Protein AF-A0A4C1SX05-F1 (afdb_monomer_lite)

Structure (mmCIF, N/CA/C/O backbone):
data_AF-A0A4C1SX05-F1
#
_entry.id   AF-A0A4C1SX05-F1
#
loop_
_atom_site.group_PDB
_atom_site.id
_atom_site.type_symbol
_atom_site.label_atom_id
_atom_site.label_alt_id
_atom_site.label_comp_id
_atom_site.label_asym_id
_atom_site.label_entity_id
_atom_site.label_seq_id
_atom_site.pdbx_PDB_ins_code
_atom_site.Cartn_x
_atom_site.Cartn_y
_atom_site.Cartn_z
_atom_site.occupancy
_atom_site.B_iso_or_equiv
_atom_site.auth_seq_id
_atom_site.auth_comp_id
_atom_site.auth_asym_id
_atom_site.auth_atom_id
_atom_site.pdbx_PDB_model_num
ATOM 1 N N . MET A 1 1 ? 44.119 1.494 37.731 1.00 38.28 1 MET A N 1
ATOM 2 C CA . MET A 1 1 ? 44.988 0.797 36.763 1.00 38.28 1 MET A CA 1
ATOM 3 C C . MET A 1 1 ? 45.547 1.826 35.798 1.00 38.28 1 MET A C 1
ATOM 5 O O . MET A 1 1 ? 44.779 2.494 35.121 1.00 38.28 1 MET A O 1
ATOM 9 N N . SER A 1 2 ? 46.865 1.999 35.844 1.00 50.19 2 SER A N 1
ATOM 10 C CA . SER A 1 2 ? 47.662 2.843 34.953 1.00 50.19 2 SER A CA 1
ATOM 11 C C . SER A 1 2 ? 47.798 2.140 33.605 1.00 50.19 2 SER A C 1
ATOM 13 O O . SER A 1 2 ? 48.194 0.977 33.585 1.00 50.19 2 SER A O 1
ATOM 15 N N . TRP A 1 3 ? 47.475 2.815 32.505 1.00 41.94 3 TRP A N 1
ATOM 16 C CA . TRP A 1 3 ? 47.770 2.317 31.164 1.00 41.94 3 TRP A CA 1
ATOM 17 C C . TRP A 1 3 ? 49.177 2.793 30.806 1.00 41.94 3 TRP A C 1
ATOM 19 O O . TRP A 1 3 ? 49.407 3.994 30.695 1.00 41.94 3 TRP A O 1
ATOM 29 N N . SER A 1 4 ? 50.129 1.868 30.705 1.00 54.66 4 SER A N 1
ATOM 30 C CA . SER A 1 4 ? 51.461 2.169 30.181 1.00 54.66 4 SER A CA 1
ATOM 31 C C . SER A 1 4 ? 51.493 1.828 28.701 1.00 54.66 4 SER A C 1
ATOM 33 O O . SER A 1 4 ? 51.172 0.706 28.317 1.00 54.66 4 SER A O 1
ATOM 35 N N . ASP A 1 5 ? 51.876 2.824 27.913 1.00 65.00 5 ASP A N 1
ATOM 36 C CA . ASP A 1 5 ? 52.116 2.767 26.478 1.00 65.00 5 ASP A CA 1
ATOM 37 C C . ASP A 1 5 ? 53.510 2.156 26.240 1.00 65.00 5 ASP A C 1
ATOM 39 O O . ASP A 1 5 ? 54.504 2.730 26.705 1.00 65.00 5 ASP A O 1
ATOM 43 N N . PRO A 1 6 ? 53.645 0.984 25.597 1.00 61.22 6 PRO A N 1
ATOM 44 C CA . PRO A 1 6 ? 54.945 0.488 25.199 1.00 61.22 6 PRO A CA 1
ATOM 45 C C . PRO A 1 6 ? 55.280 1.037 23.814 1.00 61.22 6 PRO A C 1
ATOM 47 O O . PRO A 1 6 ? 54.738 0.621 22.793 1.00 61.22 6 PRO A O 1
ATOM 50 N N . MET A 1 7 ? 56.218 1.980 23.824 1.00 58.78 7 MET A N 1
ATOM 51 C CA . MET A 1 7 ? 57.047 2.409 22.704 1.00 58.78 7 MET A CA 1
ATOM 52 C C . MET A 1 7 ? 57.699 1.183 22.039 1.00 58.78 7 MET A C 1
ATOM 54 O O . MET A 1 7 ? 58.834 0.825 22.344 1.00 58.78 7 MET A O 1
ATOM 58 N N . GLU A 1 8 ? 56.978 0.516 21.141 1.00 53.56 8 GLU A N 1
ATOM 59 C CA . GLU A 1 8 ? 57.557 -0.462 20.227 1.00 53.56 8 GLU A CA 1
ATOM 60 C C . GLU A 1 8 ? 57.949 0.280 18.950 1.00 53.56 8 GLU A C 1
ATOM 62 O O . GLU A 1 8 ? 57.200 0.392 17.978 1.00 53.56 8 GLU A O 1
ATOM 67 N N . GLU A 1 9 ? 59.146 0.863 19.012 1.00 58.44 9 GLU A N 1
ATOM 68 C CA . GLU A 1 9 ? 59.891 1.390 17.877 1.00 58.44 9 GLU A CA 1
ATOM 69 C C . GLU A 1 9 ? 60.130 0.250 16.875 1.00 58.44 9 GLU A C 1
ATOM 71 O O . GLU A 1 9 ? 61.162 -0.425 16.868 1.00 58.44 9 GLU A O 1
ATOM 76 N N . SER A 1 10 ? 59.132 -0.004 16.031 1.00 53.31 10 SER A N 1
ATOM 77 C CA . SER A 1 10 ? 59.238 -0.951 14.932 1.00 53.31 10 SER A CA 1
ATOM 78 C C . SER A 1 10 ? 60.140 -0.346 13.859 1.00 53.31 10 SER A C 1
ATOM 80 O O . SER A 1 10 ? 59.680 0.282 12.902 1.00 53.31 10 SER A O 1
ATOM 82 N N . ASN A 1 11 ? 61.449 -0.542 14.031 1.00 61.78 11 ASN A N 1
ATOM 83 C CA . ASN A 1 11 ? 62.474 -0.409 12.999 1.00 61.78 11 ASN A CA 1
ATOM 84 C C . ASN A 1 11 ? 62.214 -1.442 11.892 1.00 61.78 11 ASN A C 1
ATOM 86 O O . ASN A 1 11 ? 62.915 -2.445 11.758 1.00 61.78 11 ASN A O 1
ATOM 90 N N . HIS A 1 12 ? 61.179 -1.217 11.089 1.00 55.81 12 HIS A N 1
ATOM 91 C CA . HIS A 1 12 ? 60.984 -1.952 9.855 1.00 55.81 12 HIS A CA 1
ATOM 92 C C . HIS A 1 12 ? 61.708 -1.186 8.740 1.00 55.81 12 HIS A C 1
ATOM 94 O O . HIS A 1 12 ? 61.331 -0.056 8.425 1.00 55.81 12 HIS A O 1
ATOM 100 N N . PRO A 1 13 ? 62.759 -1.748 8.112 1.00 60.38 13 PRO A N 1
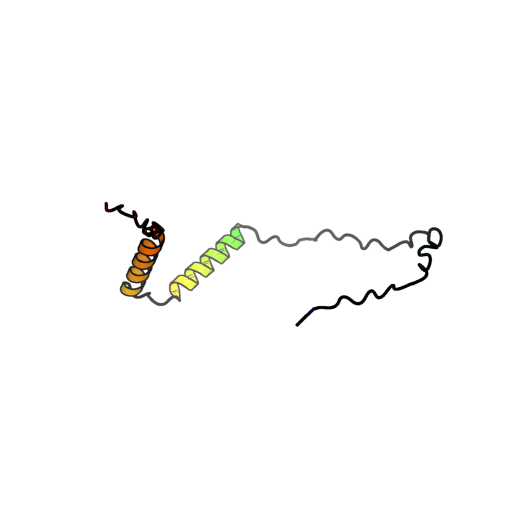ATOM 101 C CA . PRO A 1 13 ? 63.307 -1.155 6.905 1.00 60.38 13 PRO A CA 1
ATOM 102 C C . PRO A 1 13 ? 62.199 -1.157 5.852 1.00 60.38 13 PRO A C 1
ATOM 104 O O . PRO A 1 13 ? 61.769 -2.220 5.400 1.00 60.38 13 PRO A O 1
ATOM 107 N N . THR A 1 14 ? 61.717 0.036 5.493 1.00 63.88 14 THR A N 1
ATOM 108 C CA . THR A 1 14 ? 60.706 0.263 4.459 1.00 63.88 14 THR A CA 1
ATOM 109 C C . THR A 1 14 ? 61.116 -0.471 3.191 1.00 63.88 14 THR A C 1
ATOM 111 O O . THR A 1 14 ? 61.969 -0.026 2.417 1.00 63.88 14 THR A O 1
ATOM 114 N N . LYS A 1 15 ? 60.527 -1.650 2.989 1.00 63.12 15 LYS A N 1
ATOM 115 C CA . LYS A 1 15 ? 60.746 -2.475 1.810 1.00 63.12 15 LYS A CA 1
ATOM 116 C C . LYS A 1 15 ? 60.187 -1.681 0.636 1.00 63.12 15 LYS A C 1
ATOM 118 O O . LYS A 1 15 ? 58.979 -1.479 0.545 1.00 63.12 15 LYS A O 1
ATOM 123 N N . ARG A 1 16 ? 61.087 -1.155 -0.201 1.00 59.81 16 ARG A N 1
ATOM 124 C CA . ARG A 1 16 ? 60.775 -0.309 -1.359 1.00 59.81 16 ARG A CA 1
ATOM 125 C C . ARG A 1 16 ? 59.654 -0.948 -2.176 1.00 59.81 16 ARG A C 1
ATOM 127 O O . ARG A 1 16 ? 59.861 -1.960 -2.843 1.00 59.81 16 ARG A O 1
ATOM 134 N N . PHE A 1 17 ? 58.473 -0.352 -2.098 1.00 56.16 17 PHE A N 1
ATOM 135 C CA . PHE A 1 17 ? 57.359 -0.676 -2.969 1.00 56.16 17 PHE A CA 1
ATOM 136 C C . PHE A 1 17 ? 57.621 -0.064 -4.346 1.00 56.16 17 PHE A C 1
ATOM 138 O O . PHE A 1 17 ? 57.990 1.103 -4.450 1.00 56.16 17 PHE A O 1
ATOM 145 N N . GLY A 1 18 ? 57.382 -0.845 -5.399 1.00 59.22 18 GLY A N 1
ATOM 146 C CA . GLY A 1 18 ? 57.120 -0.290 -6.725 1.00 59.22 18 GLY A CA 1
ATOM 147 C C . GLY A 1 18 ? 58.257 -0.389 -7.738 1.00 59.22 18 GLY A C 1
ATOM 148 O O . GLY A 1 18 ? 58.680 0.618 -8.294 1.00 59.22 18 GLY A O 1
ATOM 149 N N . GLN A 1 19 ? 58.675 -1.604 -8.094 1.00 63.34 19 GLN A N 1
ATOM 150 C CA . GLN A 1 19 ? 58.976 -1.842 -9.509 1.00 63.34 19 GLN A CA 1
ATOM 151 C C . GLN A 1 19 ? 57.663 -2.193 -10.210 1.00 63.34 19 GLN A C 1
ATOM 153 O O . GLN A 1 19 ? 57.141 -3.293 -10.056 1.00 63.34 19 GLN A O 1
ATOM 158 N N . LEU A 1 20 ? 57.115 -1.233 -10.957 1.00 68.56 20 LEU A N 1
ATOM 159 C CA . LEU A 1 20 ? 56.031 -1.473 -11.908 1.00 68.56 20 LEU A CA 1
ATOM 160 C C . LEU A 1 20 ? 56.626 -2.137 -13.160 1.00 68.56 20 LEU A C 1
ATOM 162 O O . LEU A 1 20 ? 57.438 -1.502 -13.842 1.00 68.56 20 LEU A O 1
ATOM 166 N N . PRO A 1 21 ? 56.255 -3.381 -13.511 1.00 62.38 21 PRO A N 1
ATOM 167 C CA . PRO A 1 21 ? 56.620 -3.922 -14.807 1.00 62.38 21 PRO A CA 1
ATOM 168 C C . PRO A 1 21 ? 55.948 -3.093 -15.905 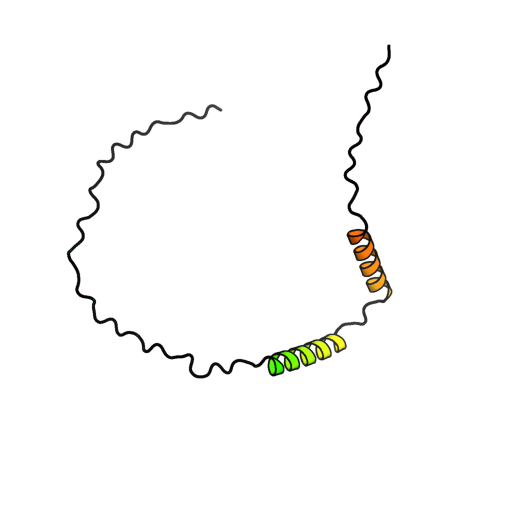1.00 62.38 21 PRO A C 1
ATOM 170 O O . PRO A 1 21 ? 54.768 -2.743 -15.841 1.00 62.38 21 PRO A O 1
ATOM 173 N N . LYS A 1 22 ? 56.748 -2.738 -16.912 1.00 67.25 22 LYS A N 1
ATOM 174 C CA . LYS A 1 22 ? 56.332 -1.896 -18.029 1.00 67.25 22 LYS A CA 1
ATOM 175 C C . LYS A 1 22 ? 55.163 -2.537 -18.780 1.00 67.25 22 LYS A C 1
ATOM 177 O O . LYS A 1 22 ? 55.289 -3.650 -19.276 1.00 67.25 22 LYS A O 1
ATOM 182 N N . ARG A 1 23 ? 54.071 -1.768 -18.887 1.00 65.56 23 ARG A N 1
ATOM 183 C CA . ARG A 1 23 ? 53.057 -1.768 -19.956 1.00 65.56 23 ARG A CA 1
ATOM 184 C C . ARG A 1 23 ? 52.860 -3.132 -20.626 1.00 65.56 23 ARG A C 1
ATOM 186 O O . ARG A 1 23 ? 53.372 -3.384 -21.717 1.00 65.56 23 ARG A O 1
ATOM 193 N N . SER A 1 24 ? 52.052 -3.982 -19.998 1.00 60.97 24 SER A N 1
ATOM 194 C CA . SER A 1 24 ? 51.368 -5.038 -20.735 1.00 60.97 24 SER A CA 1
ATOM 195 C C . SER A 1 24 ? 50.454 -4.377 -21.769 1.00 60.97 24 SER A C 1
ATOM 197 O O . SER A 1 24 ? 49.725 -3.429 -21.473 1.00 60.97 24 SER A O 1
ATOM 199 N N . LYS A 1 25 ? 50.538 -4.838 -23.019 1.00 68.12 25 LYS A N 1
ATOM 200 C CA . LYS A 1 25 ? 49.556 -4.493 -24.052 1.00 68.12 25 LYS A CA 1
ATOM 201 C C . LYS A 1 25 ? 48.173 -4.889 -23.517 1.00 68.12 25 LYS A C 1
ATOM 203 O O . LYS A 1 25 ? 48.099 -5.938 -22.863 1.00 68.12 25 LYS A O 1
ATOM 208 N N . PRO A 1 26 ? 47.111 -4.093 -23.737 1.00 60.91 26 PRO A N 1
ATOM 209 C CA . PRO A 1 26 ? 45.781 -4.548 -23.381 1.00 60.91 26 PRO A CA 1
ATOM 210 C C . PRO A 1 26 ? 45.571 -5.863 -24.125 1.00 60.91 26 PRO A C 1
ATOM 212 O O . PRO A 1 26 ? 45.669 -5.917 -25.348 1.00 60.91 26 PRO A O 1
ATOM 215 N N . ARG A 1 27 ? 45.400 -6.944 -23.359 1.00 60.88 27 ARG A N 1
ATOM 216 C CA . ARG A 1 27 ? 44.780 -8.152 -23.887 1.00 60.88 27 ARG A CA 1
ATOM 217 C C . ARG A 1 27 ? 43.479 -7.676 -24.512 1.00 60.88 27 ARG A C 1
ATOM 219 O O . ARG A 1 27 ? 42.776 -6.901 -23.863 1.00 60.88 27 ARG A O 1
ATOM 226 N N . ASP A 1 28 ? 43.209 -8.091 -25.739 1.00 64.50 28 ASP A N 1
ATOM 227 C CA . ASP A 1 28 ? 41.904 -7.931 -26.361 1.00 64.50 28 ASP A CA 1
ATOM 228 C C . ASP A 1 28 ? 40.899 -8.670 -25.476 1.00 64.50 28 ASP A C 1
ATOM 230 O O . ASP A 1 28 ? 40.669 -9.869 -25.614 1.00 64.50 28 ASP A O 1
ATOM 234 N N . ILE A 1 29 ? 40.392 -7.974 -24.459 1.00 65.62 29 ILE A N 1
ATOM 235 C CA . ILE A 1 29 ? 39.252 -8.411 -23.675 1.00 65.62 29 ILE A CA 1
ATOM 236 C C . ILE A 1 29 ? 38.128 -8.414 -24.702 1.00 65.62 29 ILE A C 1
ATOM 238 O O . ILE A 1 29 ? 37.853 -7.345 -25.258 1.00 65.62 29 ILE A O 1
ATOM 242 N N . PRO A 1 30 ? 37.488 -9.559 -24.992 1.00 60.22 30 PRO A N 1
ATOM 243 C CA . PRO A 1 30 ? 36.240 -9.530 -25.721 1.00 60.22 30 PRO A CA 1
ATOM 244 C C . PRO A 1 30 ? 35.319 -8.647 -24.889 1.00 60.22 30 PRO A C 1
ATOM 246 O O . PRO A 1 30 ? 34.918 -9.019 -23.784 1.00 60.22 30 PRO A O 1
ATOM 249 N N . LEU A 1 31 ? 35.072 -7.427 -25.362 1.00 64.94 31 LEU A N 1
ATOM 250 C CA . LEU A 1 31 ? 33.964 -6.630 -24.879 1.00 64.94 31 LEU A CA 1
ATOM 251 C C . LEU A 1 31 ? 32.760 -7.525 -25.119 1.00 64.94 31 LEU A C 1
ATOM 253 O O . LEU A 1 31 ? 32.369 -7.726 -26.270 1.00 64.94 31 LEU A O 1
ATOM 257 N N . TYR A 1 32 ? 32.249 -8.137 -24.047 1.00 63.84 32 TYR A N 1
ATOM 258 C CA . TYR A 1 32 ? 30.958 -8.803 -24.080 1.00 63.84 32 TYR A CA 1
ATOM 259 C C . TYR A 1 32 ? 30.029 -7.878 -24.861 1.00 63.84 32 TYR A C 1
ATOM 261 O O . TYR A 1 32 ? 30.041 -6.671 -24.568 1.00 63.84 32 TYR A O 1
ATOM 269 N N . PRO A 1 33 ? 29.300 -8.374 -25.879 1.00 64.31 33 PRO A N 1
ATOM 270 C CA . PRO A 1 33 ? 28.317 -7.544 -26.541 1.00 64.31 33 PRO A CA 1
ATOM 271 C C . PRO A 1 33 ? 27.473 -6.962 -25.420 1.00 64.31 33 PRO A C 1
ATOM 273 O O . PRO A 1 33 ? 26.913 -7.701 -24.610 1.00 64.31 33 PRO A O 1
ATOM 276 N N . LYS A 1 34 ? 27.504 -5.633 -25.298 1.00 61.94 34 LYS A N 1
ATOM 277 C CA . LYS A 1 34 ? 26.649 -4.912 -24.373 1.00 61.94 34 LYS A CA 1
ATOM 278 C C . LYS A 1 34 ? 25.264 -5.058 -24.967 1.00 61.94 34 LYS A C 1
ATOM 280 O O . LYS A 1 34 ? 24.822 -4.192 -25.718 1.00 61.94 34 LYS A O 1
ATOM 285 N N . SER A 1 35 ? 24.666 -6.226 -24.741 1.00 63.03 35 SER A N 1
ATOM 286 C CA . SER A 1 35 ? 23.274 -6.478 -25.020 1.00 63.03 35 SER A CA 1
ATOM 287 C C . SER A 1 35 ? 22.557 -5.318 -24.363 1.00 63.03 35 SER A C 1
ATOM 289 O O . SER A 1 35 ? 22.676 -5.059 -23.160 1.00 63.03 35 SER A O 1
ATOM 291 N N . LYS A 1 36 ? 21.896 -4.530 -25.206 1.00 67.44 36 LYS A N 1
ATOM 292 C CA . LYS A 1 36 ? 20.823 -3.682 -24.718 1.00 67.44 36 LYS A CA 1
ATOM 293 C C . LYS A 1 36 ? 19.883 -4.638 -23.974 1.00 67.44 36 LYS A C 1
ATOM 295 O O . LYS A 1 36 ? 19.818 -5.802 -24.374 1.00 67.44 36 LYS A O 1
ATOM 300 N N . PRO A 1 37 ? 19.244 -4.238 -22.866 1.00 65.00 37 PRO A N 1
ATOM 301 C CA . PRO A 1 37 ? 18.174 -5.059 -22.331 1.00 65.00 37 PRO A CA 1
ATOM 302 C C . PRO A 1 37 ? 17.129 -5.154 -23.442 1.00 65.00 37 PRO A C 1
ATOM 304 O O . PRO A 1 37 ? 16.368 -4.218 -23.679 1.00 65.00 37 PRO A O 1
ATOM 307 N N . ASP A 1 38 ? 17.205 -6.238 -24.205 1.00 63.22 38 ASP A N 1
ATOM 308 C CA . ASP A 1 38 ? 16.255 -6.575 -25.235 1.00 63.22 38 ASP A CA 1
ATOM 309 C C . ASP A 1 38 ? 14.984 -6.867 -24.449 1.00 63.22 38 ASP A C 1
ATOM 311 O O . ASP A 1 38 ? 14.885 -7.876 -23.750 1.00 63.22 38 ASP A O 1
ATOM 315 N N . ASN A 1 39 ? 14.048 -5.914 -24.512 1.00 62.81 39 ASN A N 1
ATOM 316 C CA . ASN A 1 39 ? 12.653 -6.111 -24.143 1.00 62.81 39 ASN A CA 1
ATOM 317 C C . ASN A 1 39 ? 12.470 -6.687 -22.732 1.00 62.81 39 ASN A C 1
ATOM 319 O O . ASN A 1 39 ? 11.732 -7.647 -22.527 1.00 62.81 39 ASN A O 1
ATOM 323 N N . SER A 1 40 ? 13.079 -6.020 -21.742 1.00 64.44 40 SER A N 1
ATOM 324 C CA . SER A 1 40 ? 12.386 -5.890 -20.460 1.00 64.44 40 SER A CA 1
ATOM 325 C C . SER A 1 40 ? 11.055 -5.237 -20.800 1.00 64.44 40 SER A C 1
ATOM 327 O O . SER A 1 40 ? 11.024 -4.036 -21.060 1.00 64.44 40 SER A O 1
ATOM 329 N N . GLU A 1 41 ? 10.000 -6.039 -20.906 1.00 68.25 41 GLU A N 1
ATOM 330 C CA . GLU A 1 41 ? 8.628 -5.561 -20.875 1.00 68.25 41 GLU A CA 1
ATOM 331 C C . GLU A 1 41 ? 8.532 -4.790 -19.562 1.00 68.25 41 GLU A C 1
ATOM 333 O O . GLU A 1 41 ? 8.567 -5.353 -18.468 1.00 68.25 41 GLU A O 1
ATOM 338 N N . ALA A 1 42 ? 8.698 -3.475 -19.673 1.00 76.50 42 ALA A N 1
ATOM 339 C CA . ALA A 1 42 ? 8.564 -2.597 -18.540 1.00 76.50 42 ALA A CA 1
ATOM 340 C C . ALA A 1 42 ? 7.085 -2.682 -18.211 1.00 76.50 42 ALA A C 1
ATOM 342 O O . ALA A 1 42 ? 6.276 -2.232 -19.018 1.00 76.50 42 ALA A O 1
ATOM 343 N N . ILE A 1 43 ? 6.770 -3.332 -17.090 1.00 81.81 43 ILE A N 1
ATOM 344 C CA . ILE A 1 43 ? 5.420 -3.338 -16.540 1.00 81.81 43 ILE A CA 1
ATOM 345 C C . ILE A 1 43 ? 4.999 -1.876 -16.494 1.00 81.81 43 ILE A C 1
ATOM 347 O O . ILE A 1 43 ? 5.683 -1.051 -15.875 1.00 81.81 43 ILE A O 1
ATOM 351 N N . ASP A 1 44 ? 3.966 -1.548 -17.256 1.00 90.31 44 ASP A N 1
ATOM 352 C CA . ASP A 1 44 ? 3.527 -0.174 -17.367 1.00 90.31 44 ASP A CA 1
ATOM 353 C C . ASP A 1 44 ? 2.774 0.244 -16.099 1.00 90.31 44 ASP A C 1
ATOM 355 O O . ASP A 1 44 ? 2.285 -0.580 -15.323 1.00 90.31 44 ASP A O 1
ATOM 359 N N . ASP A 1 45 ? 2.708 1.552 -15.858 1.00 93.56 45 ASP A N 1
ATOM 360 C CA . ASP A 1 45 ? 2.070 2.085 -14.655 1.00 93.56 45 ASP A CA 1
ATOM 361 C C . ASP A 1 45 ? 0.575 1.719 -14.570 1.00 93.56 45 ASP A C 1
ATOM 363 O O . ASP A 1 45 ? 0.024 1.698 -13.468 1.00 93.56 45 ASP A O 1
ATOM 367 N N . ALA A 1 46 ? -0.090 1.427 -15.699 1.00 93.06 46 ALA A N 1
ATOM 368 C CA . ALA A 1 46 ? -1.486 0.999 -15.705 1.00 93.06 46 ALA A CA 1
ATOM 369 C C . ALA A 1 46 ? -1.616 -0.455 -15.232 1.00 93.06 46 ALA A C 1
ATOM 371 O O . ALA A 1 46 ? -2.431 -0.716 -14.353 1.00 93.06 46 ALA A O 1
ATOM 372 N N . GLU A 1 47 ? -0.759 -1.366 -15.699 1.00 91.38 47 GLU A N 1
ATOM 373 C CA . GLU A 1 47 ? -0.697 -2.748 -15.202 1.00 91.38 47 GLU A CA 1
ATOM 374 C C . GLU A 1 47 ? -0.358 -2.793 -13.697 1.00 91.38 47 GLU A C 1
ATOM 376 O O . GLU A 1 47 ? -0.958 -3.554 -12.932 1.00 91.38 47 GLU A O 1
ATOM 381 N N . ILE A 1 48 ? 0.540 -1.914 -13.228 1.00 93.19 48 ILE A N 1
ATOM 382 C CA . ILE A 1 48 ? 0.830 -1.761 -11.791 1.00 93.19 48 ILE A CA 1
ATOM 383 C C . ILE A 1 48 ? -0.414 -1.270 -11.039 1.00 93.19 48 ILE A C 1
ATOM 385 O O . ILE A 1 48 ? -0.738 -1.802 -9.976 1.00 93.19 48 ILE A O 1
ATOM 389 N N . ALA A 1 49 ? -1.117 -0.262 -11.563 1.00 94.88 49 ALA A N 1
ATOM 390 C CA . ALA A 1 49 ? -2.304 0.295 -10.921 1.00 94.88 49 ALA A CA 1
ATOM 391 C C . ALA A 1 49 ? -3.459 -0.715 -10.840 1.00 94.88 49 ALA A C 1
ATOM 393 O O . ALA A 1 49 ? -4.111 -0.795 -9.799 1.00 94.88 49 ALA A O 1
ATOM 394 N N . GLU A 1 50 ? -3.682 -1.503 -11.894 1.00 94.38 50 GLU A N 1
ATOM 395 C CA . GLU A 1 50 ? -4.691 -2.568 -11.932 1.00 94.38 50 GLU A CA 1
ATOM 396 C C . GLU A 1 50 ? -4.387 -3.648 -10.889 1.00 94.38 50 GLU A C 1
ATOM 398 O O . GLU A 1 50 ? -5.232 -3.969 -10.055 1.00 94.38 50 GLU A O 1
ATOM 403 N N . CYS A 1 51 ? -3.140 -4.122 -10.837 1.00 93.56 51 CYS A N 1
ATOM 404 C CA . CYS A 1 51 ? -2.715 -5.113 -9.849 1.00 93.56 51 CYS A CA 1
ATOM 405 C C . CYS A 1 51 ? -2.856 -4.603 -8.402 1.00 93.56 51 CYS A C 1
ATOM 407 O O . CYS A 1 51 ? -3.266 -5.346 -7.501 1.00 93.56 51 CYS A O 1
ATOM 409 N N . LEU A 1 52 ? -2.545 -3.324 -8.160 1.00 95.62 52 LEU A N 1
ATOM 410 C CA . LEU A 1 52 ? -2.731 -2.697 -6.852 1.00 95.62 52 LEU A CA 1
ATOM 411 C C . LEU A 1 52 ? -4.213 -2.577 -6.486 1.00 95.62 52 LEU A C 1
ATOM 413 O O . LEU A 1 52 ? -4.565 -2.8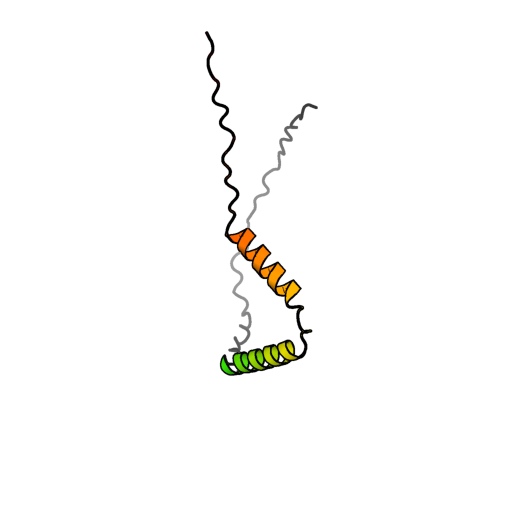62 -5.341 1.00 95.62 52 LEU A O 1
ATOM 417 N N . ALA A 1 53 ? -5.072 -2.191 -7.431 1.00 95.75 53 ALA A N 1
ATOM 418 C CA . ALA A 1 53 ? -6.510 -2.090 -7.208 1.00 95.75 53 ALA A CA 1
ATOM 419 C C . ALA A 1 53 ? -7.112 -3.451 -6.825 1.00 95.75 53 ALA A C 1
ATOM 421 O O . ALA A 1 53 ? -7.743 -3.554 -5.771 1.00 95.75 53 ALA A O 1
ATOM 422 N N . ASP A 1 54 ? -6.816 -4.500 -7.595 1.00 93.19 54 ASP A N 1
ATOM 423 C CA . ASP A 1 54 ? -7.295 -5.865 -7.343 1.00 93.19 54 ASP A CA 1
ATOM 424 C C . ASP A 1 54 ? -6.788 -6.414 -6.001 1.00 93.19 54 ASP A C 1
ATOM 426 O O . ASP A 1 54 ? -7.518 -7.068 -5.244 1.00 93.19 54 ASP A O 1
ATOM 430 N N . SER A 1 55 ? -5.526 -6.124 -5.669 1.00 92.94 55 SER A N 1
ATOM 431 C CA . SER A 1 55 ? -4.916 -6.539 -4.404 1.00 92.94 55 SER A CA 1
ATOM 432 C C . SER A 1 55 ? -5.551 -5.839 -3.204 1.00 92.94 55 SER A C 1
ATOM 434 O O . SER A 1 55 ? -5.745 -6.477 -2.167 1.00 92.94 55 SER A O 1
ATOM 436 N N . ILE A 1 56 ? -5.877 -4.548 -3.324 1.00 90.81 56 ILE A N 1
ATOM 437 C CA . ILE A 1 56 ? -6.565 -3.784 -2.277 1.00 90.81 56 ILE A CA 1
ATOM 438 C C . ILE A 1 56 ? -8.008 -4.265 -2.140 1.00 90.81 56 ILE A C 1
ATOM 440 O O . ILE A 1 56 ? -8.434 -4.521 -1.019 1.00 90.81 56 ILE A O 1
ATOM 444 N N . GLU A 1 57 ? -8.742 -4.454 -3.241 1.00 87.94 57 GLU A N 1
ATOM 445 C CA . GLU A 1 57 ? -10.121 -4.956 -3.212 1.00 87.94 57 GLU A CA 1
ATOM 446 C C . GLU A 1 57 ? -10.185 -6.328 -2.534 1.00 87.94 57 GLU A C 1
ATOM 448 O O . GLU A 1 57 ? -10.944 -6.524 -1.583 1.00 87.94 57 GLU A O 1
ATOM 453 N N . THR A 1 58 ? -9.309 -7.250 -2.938 1.00 87.94 58 THR A N 1
ATOM 454 C CA . THR A 1 58 ? -9.222 -8.581 -2.327 1.00 87.94 58 THR A CA 1
ATOM 455 C C . THR A 1 58 ? -8.899 -8.482 -0.838 1.00 87.94 58 THR A C 1
ATOM 457 O O . THR A 1 58 ? -9.555 -9.119 -0.013 1.00 87.94 58 THR A O 1
ATOM 460 N N . GLN A 1 59 ? -7.921 -7.654 -0.461 1.00 85.56 59 GLN A N 1
ATOM 461 C CA . GLN A 1 59 ? -7.566 -7.473 0.943 1.00 85.56 59 GLN A CA 1
ATOM 462 C C . 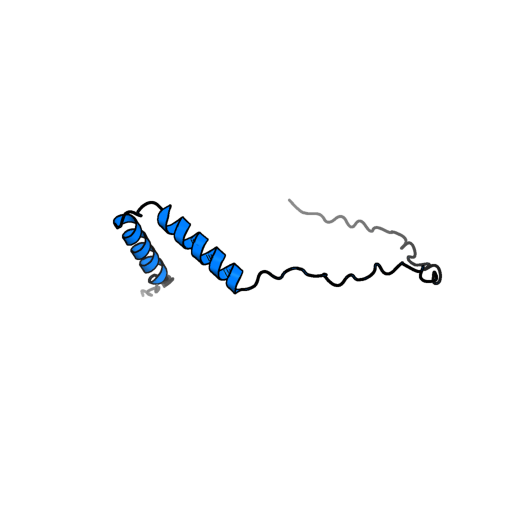GLN A 1 59 ? -8.731 -6.885 1.741 1.00 85.56 59 GLN A C 1
ATOM 464 O O . GLN A 1 59 ? -9.067 -7.439 2.783 1.00 85.56 59 GLN A O 1
ATOM 469 N N . CYS A 1 60 ? -9.425 -5.867 1.232 1.00 78.38 60 CYS A N 1
ATOM 470 C CA . CYS A 1 60 ? -10.598 -5.273 1.871 1.00 78.38 60 CYS A CA 1
ATOM 471 C C . CYS A 1 60 ? -11.717 -6.287 2.142 1.00 78.38 60 CYS A C 1
ATOM 473 O O . CYS A 1 60 ? -12.382 -6.189 3.170 1.00 78.38 60 CYS A O 1
ATOM 475 N N . LEU A 1 61 ? -11.904 -7.276 1.264 1.00 82.75 61 LEU A N 1
ATOM 476 C CA . LEU A 1 61 ? -12.883 -8.348 1.468 1.00 82.75 61 LEU A CA 1
ATOM 477 C C . LEU A 1 61 ? -12.419 -9.402 2.488 1.00 82.75 61 LEU A C 1
ATOM 479 O O . LEU A 1 61 ? -13.247 -10.068 3.107 1.00 82.75 61 LEU A O 1
ATOM 483 N N . THR A 1 62 ? -11.105 -9.575 2.651 1.00 81.94 62 THR A N 1
ATOM 484 C CA . THR A 1 62 ? -10.512 -10.576 3.561 1.00 81.94 62 THR A CA 1
ATOM 485 C C . THR A 1 62 ? -10.197 -10.043 4.954 1.00 81.94 62 THR A C 1
ATOM 487 O O . THR A 1 62 ? -10.021 -10.833 5.885 1.00 81.94 62 THR A O 1
ATOM 490 N N . LEU A 1 63 ? -10.115 -8.722 5.117 1.00 74.25 63 LEU A N 1
ATOM 491 C CA . LEU A 1 63 ? -9.884 -8.112 6.415 1.00 74.25 63 LEU A CA 1
ATOM 492 C C . LEU A 1 63 ? -11.124 -8.320 7.299 1.00 74.25 63 LEU A C 1
ATOM 494 O O . LEU A 1 63 ? -12.252 -8.078 6.861 1.00 74.25 63 LEU A O 1
ATOM 498 N N . PRO A 1 64 ? -10.949 -8.781 8.549 1.00 76.25 64 PRO A N 1
ATOM 499 C CA . PRO A 1 64 ? -12.063 -8.902 9.473 1.00 76.25 64 PRO A CA 1
ATOM 500 C C . PRO A 1 64 ? -12.674 -7.516 9.720 1.00 76.25 64 PRO A C 1
ATOM 502 O O . PRO A 1 64 ? -11.938 -6.526 9.717 1.00 76.25 64 PRO A O 1
ATOM 505 N N . PRO A 1 65 ? -13.991 -7.423 9.982 1.00 71.69 65 PRO A N 1
ATOM 506 C CA . PRO A 1 65 ? -14.594 -6.170 10.405 1.00 71.69 65 PRO A CA 1
ATOM 507 C C . PRO A 1 65 ? -13.879 -5.720 11.676 1.00 71.69 65 PRO A C 1
ATOM 509 O O . PRO A 1 65 ? -14.012 -6.336 12.736 1.00 71.69 65 PRO A O 1
ATOM 512 N N . HIS A 1 66 ? -13.052 -4.687 11.545 1.00 71.69 66 HIS A N 1
ATOM 513 C CA . HIS A 1 66 ? -12.406 -4.080 12.689 1.00 71.69 66 HIS A CA 1
ATOM 514 C C . HIS A 1 66 ? -13.513 -3.573 13.612 1.00 71.69 66 HIS A C 1
ATOM 516 O O . HIS A 1 66 ? -14.423 -2.869 13.172 1.00 71.69 66 HIS A O 1
ATOM 522 N N . ASP A 1 67 ? -13.457 -3.978 14.880 1.00 82.00 67 ASP A N 1
ATOM 523 C CA . ASP A 1 67 ? -14.388 -3.488 15.886 1.00 82.00 67 ASP A CA 1
ATOM 524 C C . ASP A 1 67 ? -14.323 -1.955 15.894 1.00 82.00 67 ASP A C 1
ATOM 526 O O . ASP A 1 67 ? -13.245 -1.368 16.024 1.00 82.00 67 ASP A O 1
ATOM 530 N N . ILE A 1 68 ? -15.478 -1.309 15.734 1.00 81.56 68 ILE A N 1
ATOM 531 C CA . ILE A 1 68 ? -15.608 0.150 15.716 1.00 81.56 68 ILE A CA 1
ATOM 532 C C . ILE A 1 68 ? -14.976 0.739 16.985 1.00 81.56 68 ILE A C 1
ATOM 534 O O . ILE A 1 68 ? -14.299 1.761 16.915 1.00 81.56 68 ILE A O 1
ATOM 538 N N . ALA A 1 69 ? -15.094 0.048 18.125 1.00 83.94 69 ALA A N 1
ATOM 539 C CA . ALA A 1 69 ? -14.468 0.469 19.375 1.00 83.94 69 ALA A CA 1
ATOM 540 C C . ALA A 1 69 ? -12.927 0.452 19.320 1.00 83.94 69 ALA A C 1
ATOM 542 O O . ALA A 1 69 ? -12.275 1.290 19.945 1.00 83.94 69 ALA A O 1
ATOM 543 N N . HIS A 1 70 ? -12.331 -0.480 18.570 1.00 85.19 70 HIS A N 1
ATOM 544 C CA . HIS A 1 70 ? -10.883 -0.551 18.375 1.00 85.19 70 HIS A CA 1
ATOM 545 C C . HIS A 1 70 ? -10.384 0.572 17.455 1.00 85.19 70 HIS A C 1
ATOM 547 O O . HIS A 1 70 ? -9.363 1.187 17.755 1.00 85.19 70 HIS A O 1
ATOM 553 N N . ILE A 1 71 ? -11.121 0.887 16.383 1.00 86.94 71 ILE A N 1
ATOM 554 C CA . ILE A 1 71 ? -10.799 2.018 15.494 1.00 86.94 71 ILE A CA 1
ATOM 555 C C . ILE A 1 71 ? -10.846 3.337 16.275 1.00 86.94 71 ILE A C 1
ATOM 557 O O . ILE A 1 71 ? -9.878 4.092 16.243 1.00 86.94 71 ILE A O 1
ATOM 561 N N . SER A 1 72 ? -11.918 3.580 17.039 1.00 87.94 72 SER A N 1
ATOM 562 C CA . SER A 1 72 ? -12.058 4.811 17.831 1.00 87.94 72 SER A CA 1
ATOM 563 C C . SER A 1 72 ? -10.928 4.994 18.846 1.00 87.94 72 SER A C 1
ATOM 565 O O . SER A 1 72 ? -10.456 6.111 19.039 1.00 87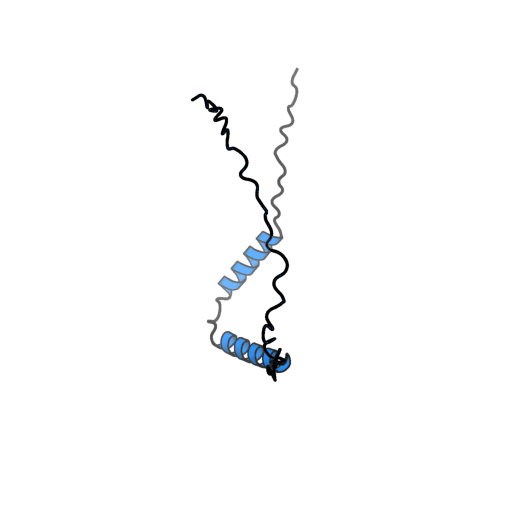.94 72 SER A O 1
ATOM 567 N N . ARG A 1 73 ? -10.448 3.904 19.461 1.00 88.69 73 ARG A N 1
ATOM 568 C CA . ARG A 1 73 ? -9.294 3.949 20.372 1.00 88.69 73 ARG A CA 1
ATOM 569 C C . ARG A 1 73 ? -8.012 4.375 19.654 1.00 88.69 73 ARG A C 1
ATOM 571 O O . ARG A 1 73 ? -7.278 5.198 20.186 1.00 88.69 73 ARG A O 1
ATOM 578 N N . ILE A 1 74 ? -7.745 3.831 18.465 1.00 88.75 74 ILE A N 1
ATOM 579 C CA . ILE A 1 74 ? -6.548 4.184 17.686 1.00 88.75 74 ILE A CA 1
ATOM 580 C C . ILE A 1 74 ? -6.593 5.654 17.267 1.00 88.75 74 ILE A C 1
ATOM 582 O O . ILE A 1 74 ? -5.592 6.351 17.397 1.00 88.75 74 ILE A O 1
ATOM 586 N N . GLU A 1 75 ? -7.736 6.142 16.784 1.00 88.38 75 GLU A N 1
ATOM 587 C CA . GLU A 1 75 ? -7.886 7.549 16.396 1.00 88.38 75 GLU A CA 1
ATOM 588 C C . GLU A 1 75 ? -7.657 8.492 17.584 1.00 88.38 75 GLU A C 1
ATOM 590 O O . GLU A 1 75 ? -6.947 9.489 17.448 1.00 88.38 75 GLU A O 1
ATOM 595 N N . GLU A 1 76 ? -8.197 8.158 18.760 1.00 87.81 76 GLU A N 1
ATOM 596 C CA . GLU A 1 76 ? -7.980 8.922 19.990 1.00 87.81 76 GLU A CA 1
ATOM 597 C C . GLU A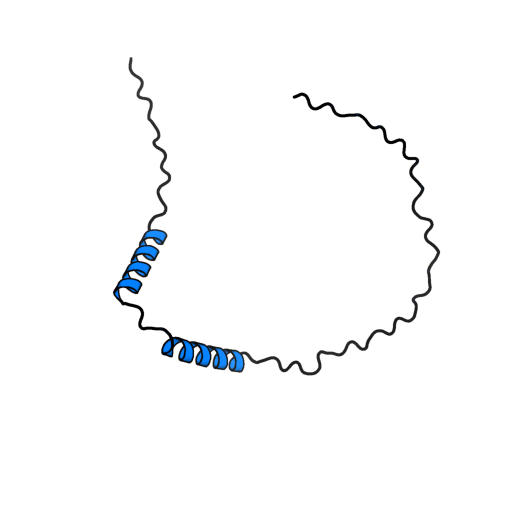 1 76 ? -6.501 8.932 20.407 1.00 87.81 76 GLU A C 1
ATOM 599 O O . GLU A 1 76 ? -5.947 9.997 20.682 1.00 87.81 76 GLU A O 1
ATOM 604 N N . GLU A 1 77 ? -5.838 7.772 20.406 1.00 87.50 77 GLU A N 1
ATOM 605 C CA . GLU A 1 77 ? -4.412 7.660 20.729 1.00 87.50 77 GLU A CA 1
ATOM 606 C C . GLU A 1 77 ? -3.545 8.443 19.733 1.00 87.50 77 GLU A C 1
ATOM 608 O O . GLU A 1 77 ? -2.629 9.159 20.140 1.00 87.50 77 GLU A O 1
ATOM 613 N N . VAL A 1 78 ? -3.833 8.364 18.431 1.00 88.94 78 VAL A N 1
ATOM 614 C CA . VAL A 1 78 ? -3.129 9.144 17.403 1.00 88.94 78 VAL A CA 1
ATOM 615 C C . VAL A 1 78 ? -3.321 10.638 17.659 1.00 88.94 78 VAL A C 1
ATOM 617 O O . VAL A 1 78 ? -2.338 11.370 17.732 1.00 88.94 78 VAL A O 1
ATOM 620 N N . LEU A 1 79 ? -4.553 11.102 17.876 1.00 85.06 79 LEU A N 1
ATOM 621 C CA . LEU A 1 79 ? -4.821 12.513 18.163 1.00 85.06 79 LEU A CA 1
ATOM 622 C C . LEU A 1 79 ? -4.087 12.999 19.417 1.00 85.06 79 LEU A C 1
ATOM 624 O O . LEU A 1 79 ? -3.473 14.063 19.374 1.00 85.06 79 LEU A O 1
ATOM 628 N N . GLN A 1 80 ? -4.081 12.222 20.503 1.00 81.62 80 GLN A N 1
ATOM 629 C CA . GLN A 1 80 ? -3.340 12.567 21.722 1.00 81.62 80 GLN A CA 1
ATOM 630 C C . GLN A 1 80 ? -1.827 12.661 21.471 1.00 81.62 80 GLN A C 1
ATOM 632 O O . GLN A 1 80 ? -1.193 13.618 21.910 1.00 81.62 80 GLN A O 1
ATOM 637 N N . ASN A 1 81 ? -1.249 11.725 20.714 1.00 76.75 81 ASN A N 1
ATOM 638 C CA . ASN A 1 81 ? 0.180 11.742 20.386 1.00 76.75 81 ASN A CA 1
ATOM 639 C C . ASN A 1 81 ? 0.577 12.900 19.451 1.00 76.75 81 ASN A C 1
ATOM 641 O O . ASN A 1 81 ? 1.707 13.377 19.519 1.00 76.75 81 ASN A O 1
ATOM 645 N N . PHE A 1 82 ? -0.327 13.369 18.585 1.00 75.94 82 PHE A N 1
ATOM 646 C CA . PHE A 1 82 ? -0.079 14.525 17.712 1.00 75.94 82 PHE A CA 1
ATOM 647 C C . PHE A 1 82 ? -0.333 15.876 18.401 1.00 75.94 82 PHE A C 1
ATOM 649 O O . PHE A 1 82 ? 0.252 16.881 17.994 1.00 75.94 82 PHE A O 1
ATOM 656 N N . LEU A 1 83 ? -1.196 15.920 19.421 1.00 67.75 83 LEU A N 1
ATOM 657 C CA . LEU A 1 83 ? -1.572 17.148 20.133 1.00 67.75 83 LEU A CA 1
ATOM 658 C C . LEU A 1 83 ? -0.715 17.437 21.370 1.00 67.75 83 LEU A C 1
ATOM 660 O O . LEU A 1 83 ? -0.721 18.574 21.837 1.00 67.75 83 LEU A O 1
ATOM 664 N N . GLU A 1 84 ? 0.034 16.461 21.887 1.00 62.62 84 GLU A N 1
ATOM 665 C CA . GLU A 1 84 ? 0.849 16.635 23.091 1.00 62.62 84 GLU A CA 1
ATOM 666 C C . GLU A 1 84 ? 2.363 16.524 22.795 1.00 62.62 84 GLU A C 1
ATOM 668 O O . GLU A 1 84 ? 2.996 15.518 23.123 1.00 62.62 84 GLU A O 1
ATOM 673 N N . PRO A 1 85 ? 3.023 17.567 22.244 1.00 63.69 85 PRO A N 1
ATOM 674 C CA . PRO A 1 85 ? 4.405 17.812 22.622 1.00 63.69 85 PRO A CA 1
ATOM 675 C C . PRO A 1 85 ? 4.373 18.141 24.116 1.00 63.69 85 PRO A C 1
ATOM 677 O O . PRO A 1 85 ? 3.918 19.213 24.506 1.00 63.69 85 PRO A O 1
ATOM 680 N N . LYS A 1 86 ? 4.802 17.199 24.962 1.00 61.50 86 LYS A N 1
ATOM 681 C CA . LYS A 1 86 ? 5.025 17.467 26.384 1.00 61.50 86 LYS A CA 1
ATOM 682 C C . LYS A 1 86 ? 5.944 18.675 26.494 1.00 61.50 86 LYS A C 1
ATOM 684 O O . LYS A 1 86 ? 7.117 18.598 26.137 1.00 61.50 86 LYS A O 1
ATOM 689 N N . ASP A 1 87 ? 5.367 19.771 26.969 1.00 62.12 87 ASP A N 1
ATOM 690 C CA . ASP A 1 87 ? 6.055 20.966 27.417 1.00 62.12 87 ASP A CA 1
ATOM 691 C C . ASP A 1 87 ? 7.208 20.566 28.345 1.00 62.12 87 ASP A C 1
ATOM 693 O O . ASP A 1 87 ? 7.013 20.286 29.529 1.00 62.12 87 ASP A O 1
ATOM 697 N N . ASP A 1 88 ? 8.429 20.549 27.809 1.00 60.62 88 ASP A N 1
ATOM 698 C CA . ASP A 1 88 ? 9.666 20.388 28.573 1.00 60.62 88 ASP A CA 1
ATOM 699 C C . ASP A 1 88 ? 10.002 21.730 29.254 1.00 60.62 88 ASP A C 1
ATOM 701 O O . ASP A 1 88 ? 11.025 22.373 29.018 1.00 60.62 88 ASP A O 1
ATOM 705 N N . LEU A 1 89 ? 9.065 22.227 30.067 1.00 62.94 89 LEU A N 1
ATOM 706 C CA . LEU A 1 89 ? 9.252 23.396 30.914 1.00 62.94 89 LEU A CA 1
ATOM 707 C C . LEU A 1 89 ? 9.749 22.915 32.275 1.00 62.94 89 LEU A C 1
ATOM 709 O O . LEU A 1 89 ? 8.982 22.659 33.204 1.00 62.94 89 LEU A O 1
ATOM 713 N N . LEU A 1 90 ? 11.074 22.787 32.365 1.00 62.53 90 LEU A N 1
ATOM 714 C CA . LEU A 1 90 ? 11.807 22.538 33.603 1.00 62.53 90 LEU A CA 1
ATOM 715 C C . LEU A 1 90 ? 11.279 23.431 34.743 1.00 62.53 90 LEU A C 1
ATOM 717 O O . LEU A 1 90 ? 11.096 24.638 34.537 1.00 62.53 90 LEU A O 1
ATOM 721 N N . PRO A 1 91 ? 11.122 22.907 35.974 1.00 56.09 91 PRO A N 1
ATOM 722 C CA . PRO A 1 91 ? 10.851 23.741 37.132 1.00 56.09 91 PRO A CA 1
ATOM 723 C C . PRO A 1 91 ? 12.051 24.664 37.370 1.00 56.09 91 PRO A C 1
ATOM 725 O O . PRO A 1 91 ? 13.040 24.282 37.999 1.00 56.09 91 PRO A O 1
ATOM 728 N N . SER A 1 92 ? 11.994 25.902 36.870 1.00 52.66 92 SER A N 1
ATOM 729 C CA . SER A 1 92 ? 12.938 26.928 37.306 1.00 52.66 92 SER A CA 1
ATOM 730 C C . SER A 1 92 ? 12.600 27.246 38.764 1.00 52.66 92 SER A C 1
ATOM 732 O O . SER A 1 92 ? 11.676 27.994 39.089 1.00 52.66 92 SER A O 1
ATOM 734 N N . HIS A 1 93 ? 13.296 26.577 39.679 1.00 57.00 93 HIS A N 1
ATOM 735 C CA . HIS A 1 93 ? 13.250 26.899 41.093 1.00 57.00 93 HIS A CA 1
ATOM 736 C C . HIS A 1 93 ? 13.801 28.317 41.261 1.00 57.00 93 HIS A C 1
ATOM 738 O O . HIS A 1 93 ? 15.009 28.530 41.338 1.00 57.00 93 HIS A O 1
ATOM 744 N N . SER A 1 94 ? 12.912 29.310 41.308 1.00 52.72 94 SER A N 1
ATOM 745 C CA . SER A 1 94 ? 13.276 30.660 41.718 1.00 52.72 94 SER A CA 1
ATOM 746 C C . SER A 1 94 ? 13.747 30.596 43.174 1.00 52.72 94 SER A C 1
ATOM 748 O O . SER A 1 94 ? 12.934 30.434 44.091 1.00 52.72 94 SER A O 1
ATOM 750 N N . ALA A 1 95 ? 15.056 30.696 43.398 1.00 54.72 95 ALA A N 1
ATOM 751 C CA . ALA A 1 95 ? 15.631 30.843 44.726 1.00 54.72 95 ALA A CA 1
ATOM 752 C C . ALA A 1 95 ? 15.174 32.188 45.309 1.00 54.72 95 ALA A C 1
ATOM 754 O O . ALA A 1 95 ? 15.689 33.252 44.965 1.00 54.72 95 ALA A O 1
ATOM 755 N N . LYS A 1 96 ? 14.160 32.162 46.179 1.00 56.22 96 LYS A N 1
ATOM 756 C CA . LYS A 1 96 ? 13.761 33.348 46.938 1.00 56.22 96 LYS A CA 1
ATOM 757 C C . LYS A 1 96 ? 14.765 33.574 48.063 1.00 56.22 96 LYS A C 1
ATOM 759 O O . LYS A 1 96 ? 14.714 32.920 49.099 1.00 56.22 96 LYS A O 1
ATOM 764 N N . SER A 1 97 ? 15.642 34.542 47.820 1.00 62.44 97 SER A N 1
ATOM 765 C CA . SER A 1 97 ? 16.406 35.295 48.812 1.00 62.44 97 SER A CA 1
ATOM 766 C C . SER A 1 97 ? 15.547 35.634 50.038 1.00 62.44 97 SER A C 1
ATOM 768 O O . SER A 1 97 ? 14.501 36.279 49.909 1.00 62.44 97 SER A O 1
ATOM 770 N N . LYS A 1 98 ? 15.990 35.229 51.232 1.00 61.78 98 LYS A N 1
ATOM 771 C CA . LYS A 1 98 ? 15.492 35.747 52.511 1.00 61.78 98 LYS A CA 1
ATOM 772 C C . LYS A 1 98 ? 16.659 36.299 53.329 1.00 61.78 98 LYS A C 1
ATOM 774 O O . LYS A 1 98 ? 17.755 35.754 53.289 1.00 61.78 98 LYS A O 1
ATOM 779 N N . ARG A 1 99 ? 16.343 37.434 53.953 1.00 51.31 99 ARG A N 1
ATOM 780 C CA . ARG A 1 99 ? 17.177 38.364 54.721 1.00 51.31 99 ARG A CA 1
ATOM 781 C C . ARG A 1 99 ? 17.783 37.737 55.966 1.00 51.31 99 ARG A C 1
ATOM 783 O O . ARG A 1 99 ? 17.129 36.817 56.504 1.00 51.31 99 ARG A O 1
#

pLDDT: mean 70.99, std 14.08, range [38.28, 95.75]

Secondary structure (DSSP, 8-state):
-------------------PPP-PPPP-----------------HHHHHHHHHHHHHHHHHHS----HHHHHHHHHHHHHHHH----------------

Radius of gyration: 36.14 Å; chains: 1; bounding box: 79×49×81 Å

Organism: Eumeta variegata (NCBI:txid151549)

Foldseek 3Di:
DDDDDDPPPPPDPPPDDDPDDPDDDPDPPPPPPPPDPPDPVPCDVVNVVVVVVVVVVVVVVVDDPDDPVNVVVVVVVVVCVVVDPPPPPPPPPPPDDDD

Sequence (99 aa):
MSWSDPMEESNHPTKRFGQLPKRSKPRDIPLYPKSKPDNSEAIDDAEIAECLADSIETQCLTLPPHDIAHISRIEEEVLQNFLEPKDDLLPSHSAKSKR